Protein AF-A0A9E6UJG4-F1 (afdb_monomer)

InterPro domains:
  IPR028082 Periplasmic binding protein-like I [SSF53822] (18-108)

pLDDT: mean 83.71, std 16.68, range [40.78, 98.0]

Nearest PDB structures (foldseek):
  3td9-assembly1_A-2  TM=5.697E-01  e=4.064E-03  Thermotoga maritima
  4evr-assembly1_A  TM=5.837E-01  e=2.250E-02  Rhodopseudomonas palustris CGA009
  4gnr-assembly1_A  TM=6.527E-01  e=4.242E-02  Streptococcus pneumoniae str. Canada MDR_19A
  5ere-assembly1_A  TM=6.033E-01  e=1.711E-01  Desulfohalobium retbaense DSM 5692
  5cw4-assembly1_D  TM=3.386E-01  e=9.889E+00  Camponotus floridanus

Radius of gyration: 21.53 Å; Cα contacts (8 Å, |Δi|>4): 157; chains: 1; bounding box: 66×48×52 Å

Foldseek 3Di:
DDDPDDPDPPPQPKDKDWFQDCPLVVVVQVVCCVVPVDGDDPCVQVVVFVVVVQVVQCVPPNPVCPDPCNQQPQFADATSSAGKGAHPVRDMDGFIFMWTAHVPGTDTPGHTDRTNVPDPPPPDPPPDPDDDD

Sequence (133 aa):
MGRSGDRARREPFWRLDAAPDDRNYKNFAERYRAKYGSSPVRTASLAYDATALVAALVKTQGAGALTSDTFVNPSGFSGVDGAFRFKSDGGNERGLAVYKVQPGGAVMVSPAPTSFSGQTAQASPPVAPGQSE

Secondary structure (DSSP, 8-state):
--------------EEEEE--HHHHHHHHHHHHHHHSSPPPTTHHHHHHHHHHHHHHHHHH-GGG-SHHHHT-TT-E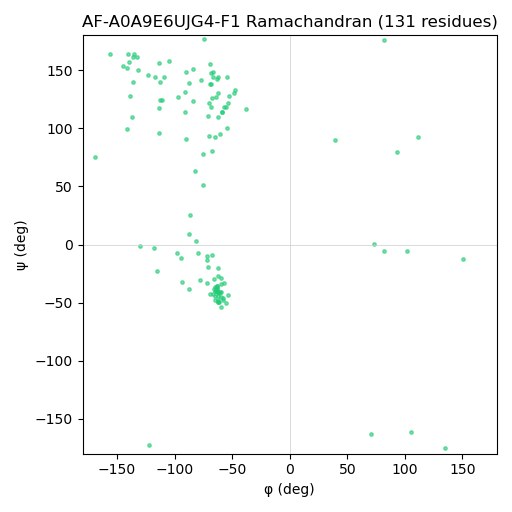EETTEEEEE-TTS-EEE--EEEEEETTEEEEEEPPPS-STT----PPPP--S----

Solvent-accessible surface area (backbone atoms only — not comparable to full-atom values): 8174 Å² total; per-residue (Å²): 138,89,79,91,76,76,84,72,81,76,68,81,83,62,42,80,46,78,44,62,41,60,75,47,39,52,62,48,37,52,54,42,24,74,75,70,77,44,77,67,59,82,68,51,47,57,57,48,33,56,52,51,50,52,53,49,39,36,73,74,63,35,78,84,44,82,41,72,71,62,54,41,33,80,63,45,47,82,45,38,55,35,17,34,32,40,42,93,87,75,48,72,51,70,26,46,13,36,25,42,37,46,97,95,48,73,42,81,75,39,78,39,48,79,60,47,87,80,63,75,78,79,67,73,73,78,80,75,85,82,91,76,136

Structure (mmCIF, N/CA/C/O backbone):
data_AF-A0A9E6UJG4-F1
#
_entry.id   AF-A0A9E6UJG4-F1
#
loop_
_atom_site.group_PDB
_atom_site.id
_atom_site.type_symbol
_atom_site.label_atom_id
_atom_site.label_alt_id
_atom_site.label_comp_id
_atom_site.label_asym_id
_atom_site.label_entity_id
_atom_site.label_seq_id
_atom_site.pdbx_PDB_ins_code
_atom_site.Cartn_x
_atom_site.Cartn_y
_atom_site.Cartn_z
_atom_site.occupancy
_atom_site.B_iso_or_equiv
_atom_site.auth_seq_id
_atom_site.auth_comp_id
_atom_site.auth_asym_id
_atom_site.auth_atom_id
_atom_site.pdbx_PDB_model_num
ATOM 1 N N . MET A 1 1 ? -48.257 -28.439 35.766 1.00 40.78 1 MET A N 1
ATOM 2 C CA . MET A 1 1 ? -48.044 -28.301 34.305 1.00 40.78 1 MET A CA 1
ATOM 3 C C . MET A 1 1 ? -47.879 -26.813 34.004 1.00 40.78 1 MET A C 1
ATOM 5 O O . MET A 1 1 ? -48.797 -26.076 34.300 1.00 40.78 1 MET A O 1
ATOM 9 N N . GLY A 1 2 ? -46.761 -26.242 33.562 1.00 59.78 2 GLY A N 1
ATOM 10 C CA . GLY A 1 2 ? -45.696 -26.750 32.704 1.00 59.78 2 GLY A CA 1
ATOM 11 C C . GLY A 1 2 ? -45.757 -25.989 31.376 1.00 59.78 2 GLY A C 1
ATOM 12 O O . GLY A 1 2 ? -46.530 -26.387 30.515 1.00 59.78 2 GLY A O 1
ATOM 13 N N . ARG A 1 3 ? -44.998 -24.890 31.241 1.00 48.00 3 ARG A N 1
ATOM 14 C CA . ARG A 1 3 ? -44.473 -24.359 29.965 1.00 48.00 3 ARG A CA 1
ATOM 15 C C . ARG A 1 3 ? -43.435 -23.262 30.242 1.00 48.00 3 ARG A C 1
ATOM 17 O O . ARG A 1 3 ? -43.688 -22.070 30.138 1.00 48.00 3 ARG A O 1
ATOM 24 N N . SER A 1 4 ? -42.254 -23.725 30.649 1.00 57.34 4 SER A N 1
ATOM 25 C CA . SER A 1 4 ? -40.991 -23.036 30.384 1.00 57.34 4 SER A CA 1
ATOM 26 C C . SER A 1 4 ? -40.761 -23.126 28.872 1.00 57.34 4 SER A C 1
ATOM 28 O O . SER A 1 4 ? -40.743 -24.236 28.344 1.00 57.34 4 SER A O 1
ATOM 30 N N . GLY A 1 5 ? -40.692 -21.996 28.170 1.00 54.56 5 GLY A N 1
ATOM 31 C CA . GLY A 1 5 ? -40.563 -21.952 26.713 1.00 54.56 5 GLY A CA 1
ATOM 32 C C . GLY A 1 5 ? -39.634 -20.824 26.289 1.00 54.56 5 GLY A C 1
ATOM 33 O O . GLY A 1 5 ? -40.030 -19.666 26.284 1.00 54.56 5 GLY A O 1
ATOM 34 N N . ASP A 1 6 ? -38.390 -21.205 26.013 1.00 54.72 6 ASP A N 1
ATOM 35 C CA . ASP A 1 6 ? -37.364 -20.507 25.238 1.00 54.72 6 ASP A CA 1
ATOM 36 C C . ASP A 1 6 ? -37.230 -18.985 25.391 1.00 54.72 6 ASP A C 1
ATOM 38 O O . ASP A 1 6 ? -37.676 -18.181 24.571 1.00 54.72 6 ASP A O 1
ATOM 42 N N . ARG A 1 7 ? -36.381 -18.592 26.350 1.00 56.31 7 ARG A N 1
ATOM 43 C CA . ARG A 1 7 ? -35.476 -17.463 26.106 1.00 56.31 7 ARG A CA 1
ATOM 44 C C . ARG A 1 7 ? -34.524 -17.886 24.992 1.00 56.31 7 ARG A C 1
ATOM 46 O O . ARG A 1 7 ? -33.505 -18.518 25.259 1.00 56.31 7 ARG A O 1
ATOM 53 N N . ALA A 1 8 ? -34.912 -17.562 23.761 1.00 53.25 8 ALA A N 1
ATOM 54 C CA . ALA A 1 8 ? -34.110 -17.705 22.560 1.00 53.25 8 ALA A CA 1
ATOM 55 C C . ALA A 1 8 ? -32.647 -17.358 22.862 1.00 53.25 8 ALA A C 1
ATOM 57 O O . ALA A 1 8 ? -32.326 -16.225 23.239 1.00 53.25 8 ALA A O 1
ATOM 58 N N . ARG A 1 9 ? -31.771 -18.356 22.719 1.00 56.62 9 ARG A N 1
ATOM 59 C CA . ARG A 1 9 ? -30.325 -18.164 22.714 1.00 56.62 9 ARG A CA 1
ATOM 60 C C . ARG A 1 9 ? -30.014 -17.250 21.535 1.00 56.62 9 ARG A C 1
ATOM 62 O O . ARG A 1 9 ? -29.950 -17.693 20.394 1.00 56.62 9 ARG A O 1
ATOM 69 N N . ARG A 1 10 ? -29.906 -15.946 21.789 1.00 63.00 10 ARG A N 1
ATOM 70 C CA . ARG A 1 10 ? -29.311 -15.027 20.824 1.00 63.00 10 ARG A CA 1
ATOM 71 C C . ARG A 1 10 ? -27.831 -15.370 20.803 1.00 63.00 10 ARG A C 1
ATOM 73 O O . ARG A 1 10 ? -27.089 -14.916 21.670 1.00 63.00 10 ARG A O 1
ATOM 80 N N . GLU A 1 11 ? -27.445 -16.239 19.874 1.00 61.78 11 GLU A N 1
ATOM 81 C CA . GLU A 1 11 ? -26.040 -16.502 19.583 1.00 61.78 11 GLU A CA 1
ATOM 82 C C . GLU A 1 11 ? -25.324 -15.151 19.436 1.00 61.78 11 GLU A C 1
ATOM 84 O O . GLU A 1 11 ? -25.866 -14.238 18.794 1.00 61.78 11 GLU A O 1
ATOM 89 N N . PRO A 1 12 ? -24.155 -14.959 20.067 1.00 61.97 12 PRO A N 1
ATOM 90 C CA . PRO A 1 12 ? -23.428 -13.711 19.930 1.00 61.97 12 PRO A CA 1
ATOM 91 C C . PRO A 1 12 ? -23.119 -13.505 18.443 1.00 61.97 12 PRO A C 1
ATOM 93 O O . PRO A 1 12 ? -22.373 -14.283 17.854 1.00 61.97 12 PRO A O 1
ATOM 96 N N . PHE A 1 13 ? -23.705 -12.469 17.831 1.00 71.31 13 PHE A N 1
ATOM 97 C CA . PHE A 1 13 ? -23.577 -12.179 16.397 1.00 71.31 13 PHE A CA 1
ATOM 98 C C . PHE A 1 13 ? -22.203 -11.566 16.070 1.00 71.31 13 PHE A C 1
ATOM 100 O O . PHE A 1 13 ? -22.081 -10.515 15.457 1.00 71.31 13 PHE A O 1
ATOM 107 N N . TRP A 1 14 ? -21.111 -12.180 16.507 1.00 74.06 14 TRP A N 1
ATOM 108 C CA . TRP A 1 14 ? -19.818 -11.759 15.990 1.00 74.06 14 TRP A CA 1
ATOM 109 C C . TRP A 1 14 ? -19.727 -12.155 14.513 1.00 74.06 14 TRP A C 1
ATOM 111 O O . TRP A 1 14 ? -20.155 -13.237 14.114 1.00 74.06 14 TRP A O 1
ATOM 121 N N . ARG A 1 15 ? -19.190 -11.258 13.687 1.00 86.06 15 ARG A N 1
ATOM 122 C CA . ARG A 1 15 ? -18.871 -11.536 12.282 1.00 86.06 15 ARG A CA 1
ATOM 123 C C . ARG A 1 15 ? -17.372 -11.412 12.092 1.00 86.06 15 ARG A C 1
ATOM 125 O O . ARG A 1 15 ? -16.741 -10.581 12.742 1.00 86.06 15 ARG A O 1
ATOM 132 N N . LEU A 1 16 ? -16.815 -12.257 11.236 1.00 90.81 16 LEU A N 1
ATOM 133 C CA . LEU A 1 16 ? -15.448 -12.078 10.770 1.00 90.81 16 LEU A CA 1
ATOM 134 C C . LEU A 1 16 ? -15.462 -11.159 9.553 1.00 90.81 16 LEU A C 1
ATOM 136 O O . LEU A 1 16 ? -16.340 -11.284 8.701 1.00 90.81 16 LEU A O 1
ATOM 140 N N . ASP A 1 17 ? -14.497 -10.256 9.500 1.00 89.81 17 ASP A N 1
ATOM 141 C CA . ASP A 1 17 ? -14.284 -9.320 8.404 1.00 89.81 17 ASP A CA 1
ATOM 142 C C . ASP A 1 17 ? -12.804 -9.337 8.003 1.00 89.81 17 ASP A C 1
ATOM 144 O O . ASP A 1 17 ? -11.939 -9.630 8.835 1.00 89.81 17 ASP A O 1
ATOM 148 N N . ALA A 1 18 ? -12.511 -9.066 6.734 1.00 90.75 18 ALA A N 1
ATOM 149 C CA . ALA A 1 18 ? -11.154 -9.030 6.207 1.00 90.75 18 ALA A CA 1
ATOM 150 C C . ALA A 1 18 ? -10.814 -7.597 5.800 1.00 90.75 18 ALA A C 1
ATOM 152 O O . ALA A 1 18 ? -11.425 -7.042 4.888 1.00 90.75 18 ALA A O 1
ATOM 153 N N . ALA A 1 19 ? -9.808 -7.013 6.446 1.00 88.00 19 ALA A N 1
ATOM 154 C CA . ALA A 1 19 ? -9.412 -5.628 6.215 1.00 88.00 19 ALA A CA 1
ATOM 155 C C . ALA A 1 19 ? -7.882 -5.483 6.216 1.00 88.00 19 ALA A C 1
ATOM 157 O O . ALA A 1 19 ? -7.185 -6.335 6.779 1.00 88.00 19 ALA A O 1
ATOM 158 N N . PRO A 1 20 ? -7.323 -4.434 5.582 1.00 84.75 20 PRO A N 1
ATOM 159 C CA . PRO A 1 20 ? -5.883 -4.231 5.613 1.00 84.75 20 PRO A CA 1
ATOM 160 C C . PRO A 1 20 ? -5.422 -3.906 7.035 1.00 84.75 20 PRO A C 1
ATOM 162 O O . PRO A 1 20 ? -6.115 -3.218 7.786 1.00 84.75 20 PRO A O 1
ATOM 165 N N . ASP A 1 21 ? -4.240 -4.395 7.398 1.00 83.50 21 ASP A N 1
ATOM 166 C CA . ASP A 1 21 ? -3.695 -4.214 8.740 1.00 83.50 21 ASP A CA 1
ATOM 167 C C . ASP A 1 21 ? -3.282 -2.754 8.986 1.00 83.50 21 ASP A C 1
ATOM 169 O O . ASP A 1 21 ? -2.431 -2.190 8.295 1.00 83.50 21 ASP A O 1
ATOM 173 N N . ASP A 1 22 ? -3.862 -2.136 10.012 1.00 80.25 22 ASP A N 1
ATOM 174 C CA . ASP A 1 22 ? -3.654 -0.717 10.309 1.00 80.25 22 ASP A CA 1
ATOM 175 C C . ASP A 1 22 ? -2.259 -0.378 10.870 1.00 80.25 22 ASP A C 1
ATOM 177 O O . ASP A 1 22 ? -1.930 0.806 11.002 1.00 80.25 22 ASP A O 1
ATOM 181 N N . ARG A 1 23 ? -1.423 -1.366 11.227 1.00 80.31 23 ARG A N 1
ATOM 182 C CA . ARG A 1 23 ? -0.112 -1.121 11.863 1.00 80.31 23 ARG A CA 1
ATOM 183 C C . ARG A 1 23 ? 0.778 -0.196 11.033 1.00 80.31 23 ARG A C 1
ATOM 185 O O . ARG A 1 23 ? 1.280 0.804 11.544 1.00 80.31 23 ARG A O 1
ATOM 192 N N . ASN A 1 24 ? 0.934 -0.498 9.750 1.00 85.06 24 ASN A N 1
ATOM 193 C CA . ASN A 1 24 ? 1.770 0.288 8.844 1.00 85.06 24 ASN A CA 1
ATOM 194 C C . ASN A 1 24 ? 1.070 1.581 8.392 1.00 85.06 24 ASN A C 1
ATOM 196 O O . ASN A 1 24 ? 1.730 2.609 8.198 1.00 85.06 24 ASN A O 1
ATOM 200 N N . TYR A 1 25 ? -0.264 1.562 8.304 1.00 90.44 25 TYR A N 1
ATOM 201 C CA . TYR A 1 25 ? -1.063 2.739 7.967 1.00 90.44 25 TYR A CA 1
ATOM 202 C C . TYR A 1 25 ? -0.914 3.862 8.999 1.00 90.44 25 TYR A C 1
ATOM 204 O O . TYR A 1 25 ? -0.771 5.020 8.613 1.00 90.44 25 TYR A O 1
ATOM 212 N N . LYS A 1 26 ? -0.875 3.552 10.302 1.00 91.31 26 LYS A N 1
ATOM 213 C CA . LYS A 1 26 ? -0.687 4.566 11.361 1.00 91.31 26 LYS A CA 1
ATOM 214 C C . LYS A 1 26 ? 0.611 5.354 11.176 1.00 91.31 26 LYS A C 1
ATOM 216 O O . LYS A 1 26 ? 0.580 6.583 11.129 1.00 91.31 26 LYS A O 1
ATOM 221 N N . ASN A 1 27 ? 1.721 4.655 10.941 1.00 92.00 27 ASN A N 1
ATOM 222 C CA . ASN A 1 27 ? 3.024 5.277 10.684 1.00 92.00 27 ASN A CA 1
ATOM 223 C C . ASN A 1 27 ? 3.026 6.117 9.393 1.00 92.00 27 ASN A C 1
ATOM 225 O O . ASN A 1 27 ? 3.693 7.149 9.294 1.00 92.00 27 ASN A O 1
ATOM 229 N N . PHE A 1 28 ? 2.304 5.681 8.358 1.00 94.88 28 PHE A N 1
ATOM 230 C CA . PHE A 1 28 ? 2.089 6.486 7.155 1.00 94.88 28 PHE A CA 1
ATOM 231 C C . PHE A 1 28 ? 1.271 7.749 7.455 1.00 94.88 28 PHE A C 1
ATOM 233 O O . PHE A 1 28 ? 1.691 8.839 7.073 1.00 94.88 28 PHE A O 1
ATOM 240 N N . ALA A 1 29 ? 0.158 7.624 8.178 1.00 95.31 29 ALA A N 1
ATOM 241 C CA . ALA A 1 29 ? -0.736 8.729 8.500 1.00 95.31 29 ALA A CA 1
ATOM 242 C C . ALA A 1 29 ? -0.064 9.803 9.364 1.00 95.31 29 ALA A C 1
ATOM 244 O O . ALA A 1 29 ? -0.274 10.993 9.135 1.00 95.31 29 ALA A O 1
ATOM 245 N N . GLU A 1 30 ? 0.791 9.407 10.307 1.00 95.88 30 GLU A N 1
ATOM 246 C CA . GLU A 1 30 ? 1.594 10.338 11.104 1.00 95.88 30 GLU A CA 1
ATOM 247 C C . GLU A 1 30 ? 2.555 11.153 10.236 1.00 95.88 30 GLU A C 1
ATOM 249 O O . GLU A 1 30 ? 2.558 12.384 10.308 1.00 95.88 30 GLU A O 1
ATOM 254 N N . ARG A 1 31 ? 3.316 10.488 9.357 1.00 95.81 31 ARG A N 1
ATOM 255 C CA . ARG A 1 31 ? 4.228 11.158 8.414 1.00 95.81 31 ARG A CA 1
ATOM 256 C C . ARG A 1 31 ? 3.475 12.054 7.433 1.00 95.81 31 ARG A C 1
ATOM 258 O O . ARG A 1 31 ? 3.931 13.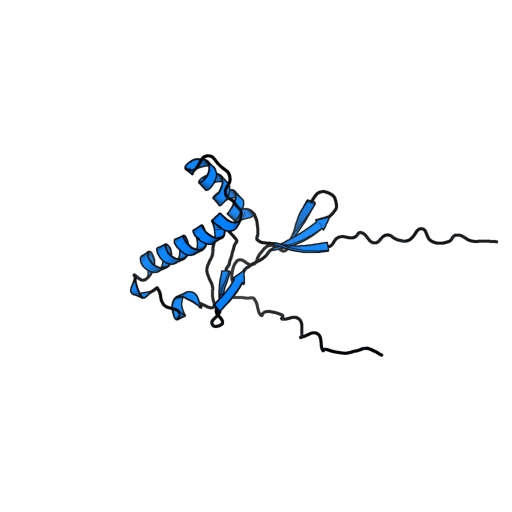155 7.134 1.00 95.81 31 ARG A O 1
ATOM 265 N N . TYR A 1 32 ? 2.319 11.602 6.953 1.00 97.06 32 TYR A N 1
ATOM 266 C CA . TYR A 1 32 ? 1.462 12.381 6.069 1.00 97.06 32 TYR A CA 1
ATOM 267 C C . TYR A 1 32 ? 0.978 13.655 6.769 1.00 97.06 32 TYR A C 1
ATOM 269 O O . TYR A 1 32 ? 1.149 14.745 6.232 1.00 97.06 32 TYR A O 1
ATOM 277 N N . ARG A 1 33 ? 0.458 13.550 7.997 1.00 97.62 33 ARG A N 1
ATOM 278 C CA . ARG A 1 33 ? -0.004 14.708 8.774 1.00 97.62 33 ARG A CA 1
ATOM 279 C C . ARG A 1 33 ? 1.126 15.676 9.098 1.00 97.62 33 ARG A C 1
ATOM 281 O O . ARG A 1 33 ? 0.928 16.879 8.984 1.00 97.62 33 ARG A O 1
ATOM 288 N N . ALA A 1 34 ? 2.307 15.170 9.447 1.00 98.00 34 ALA A N 1
ATOM 289 C CA . ALA A 1 34 ? 3.479 16.010 9.679 1.00 98.00 34 ALA A CA 1
ATOM 290 C C . ALA A 1 34 ? 3.873 16.822 8.432 1.00 98.00 34 ALA A C 1
ATOM 292 O O . ALA A 1 34 ? 4.331 17.953 8.557 1.00 98.00 34 ALA A O 1
ATOM 293 N N . LYS A 1 35 ? 3.673 16.263 7.231 1.00 97.50 35 LYS A N 1
ATOM 294 C CA . LYS A 1 35 ? 4.025 16.911 5.962 1.00 97.50 35 LYS A CA 1
ATOM 295 C C . LYS A 1 35 ? 2.928 17.819 5.397 1.00 97.50 35 LYS A C 1
ATOM 297 O O . LYS A 1 35 ? 3.244 18.848 4.811 1.00 97.50 35 LYS A O 1
ATOM 302 N N . TYR A 1 36 ? 1.664 17.426 5.528 1.00 96.88 36 TYR A N 1
ATOM 303 C CA . TYR A 1 36 ? 0.534 18.052 4.829 1.00 96.88 36 TYR A CA 1
ATOM 304 C C . TYR A 1 36 ? -0.500 18.693 5.767 1.00 96.88 36 TYR A C 1
ATOM 306 O O . TYR A 1 36 ? -1.468 19.280 5.295 1.00 96.88 36 TYR A O 1
ATOM 314 N N . GLY A 1 37 ? -0.332 18.577 7.087 1.00 97.25 37 GLY A N 1
ATOM 315 C CA . GLY A 1 37 ? -1.206 19.203 8.086 1.00 97.25 37 GLY A CA 1
ATOM 316 C C . GLY A 1 37 ? -2.591 18.563 8.248 1.00 97.25 37 GLY A C 1
ATOM 317 O O . GLY A 1 37 ? -3.378 19.022 9.069 1.00 97.25 37 GLY A O 1
ATOM 318 N N . SER A 1 38 ? -2.905 17.498 7.509 1.00 96.62 38 SER A N 1
ATOM 319 C CA . SER A 1 38 ? -4.196 16.802 7.554 1.00 96.62 38 SER A CA 1
ATOM 320 C C . SER A 1 38 ? -4.016 15.285 7.591 1.00 96.62 38 SER A C 1
ATOM 322 O O . SER A 1 38 ? -2.930 14.771 7.330 1.00 96.62 38 SER A O 1
ATOM 324 N N . SER A 1 39 ? -5.067 14.548 7.955 1.00 96.00 39 SER A N 1
ATOM 325 C CA . SER A 1 39 ? -5.035 13.081 7.876 1.00 96.00 39 SER A CA 1
ATOM 326 C C . SER A 1 39 ? -5.212 12.629 6.423 1.00 96.00 39 SER A C 1
ATOM 328 O O . SER A 1 39 ? -6.028 13.220 5.711 1.00 96.00 39 SER A O 1
ATOM 330 N N . PRO A 1 40 ? -4.499 11.583 5.967 1.00 95.75 40 PRO A N 1
ATOM 331 C CA . PRO A 1 40 ? -4.709 11.058 4.627 1.00 95.75 40 PRO A CA 1
ATOM 332 C C . PRO A 1 40 ? -6.084 10.394 4.506 1.00 95.75 40 PRO A C 1
ATOM 334 O O . PRO A 1 40 ? -6.575 9.765 5.446 1.00 95.75 40 PRO A O 1
ATOM 337 N N . VAL A 1 41 ? -6.673 10.477 3.313 1.00 94.69 41 VAL A N 1
ATOM 338 C CA . VAL A 1 41 ? -7.760 9.571 2.918 1.00 94.69 41 VAL A CA 1
ATOM 339 C C . VAL A 1 41 ? -7.208 8.149 2.795 1.00 94.69 41 VAL A C 1
ATOM 341 O O . VAL A 1 41 ? -6.051 7.975 2.411 1.00 94.69 41 VAL A O 1
ATOM 344 N N . ARG A 1 42 ? -8.018 7.117 3.076 1.00 88.12 42 ARG A N 1
ATOM 345 C CA . ARG A 1 42 ? -7.528 5.724 3.094 1.00 88.12 42 ARG A CA 1
ATOM 346 C C . ARG A 1 42 ? -6.898 5.299 1.765 1.00 88.12 42 ARG A C 1
ATOM 348 O O . ARG A 1 42 ? -5.929 4.566 1.774 1.00 88.12 42 ARG A O 1
ATOM 355 N N . THR A 1 43 ? -7.382 5.800 0.630 1.00 91.50 43 THR A N 1
ATOM 356 C CA . THR A 1 43 ? -6.824 5.487 -0.699 1.00 91.50 43 THR A CA 1
ATOM 357 C C . THR A 1 43 ? -5.460 6.128 -0.975 1.00 91.50 43 THR A C 1
ATOM 359 O O . THR A 1 43 ? -4.784 5.724 -1.920 1.00 91.50 43 THR A O 1
ATOM 362 N N . ALA A 1 44 ?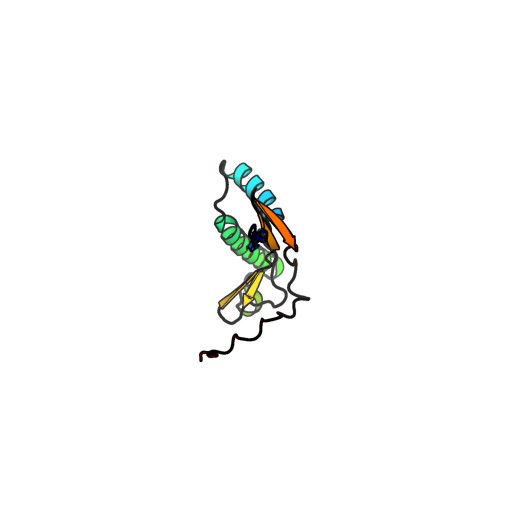 -5.010 7.091 -0.162 1.00 94.38 44 ALA A N 1
ATOM 363 C CA . ALA A 1 44 ? -3.709 7.733 -0.344 1.00 94.38 44 ALA A CA 1
ATOM 364 C C . ALA A 1 44 ? -2.539 6.760 -0.126 1.00 94.38 44 ALA A C 1
ATOM 366 O O . ALA A 1 44 ? -1.501 6.911 -0.771 1.00 94.38 44 ALA A O 1
ATOM 367 N N . SER A 1 45 ? -2.704 5.747 0.734 1.00 92.81 45 SER A N 1
ATOM 368 C CA . SER A 1 45 ? -1.701 4.689 0.913 1.00 92.81 45 SER A CA 1
ATOM 369 C C . SER A 1 45 ? -1.491 3.885 -0.370 1.00 92.81 45 SER A C 1
ATOM 371 O O . SER A 1 45 ? -0.355 3.568 -0.700 1.00 92.81 45 SER A O 1
ATOM 373 N N . LEU A 1 46 ? -2.544 3.646 -1.159 1.00 91.81 46 LEU A N 1
ATOM 374 C CA . LEU A 1 46 ? -2.443 2.912 -2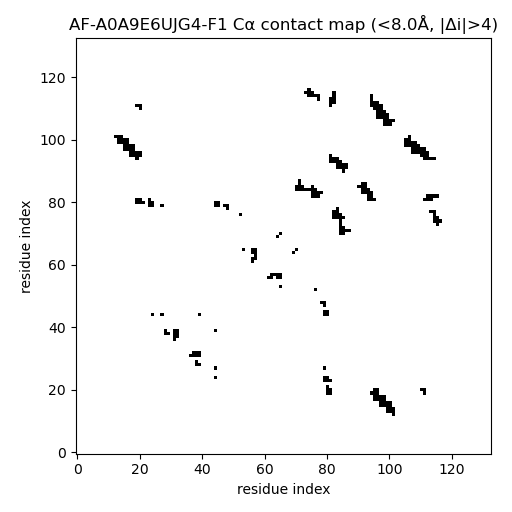.426 1.00 91.81 46 LEU A CA 1
ATOM 375 C C . LEU A 1 46 ? -1.601 3.667 -3.461 1.0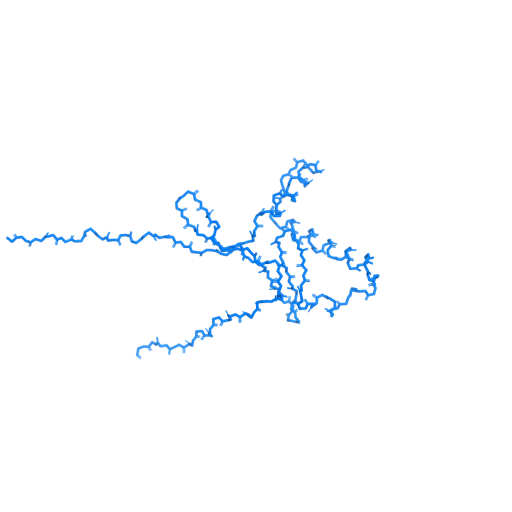0 91.81 46 LEU A C 1
ATOM 377 O O . LEU A 1 46 ? -0.740 3.077 -4.114 1.00 91.81 46 LEU A O 1
ATOM 381 N N . ALA A 1 47 ? -1.826 4.976 -3.597 1.00 94.25 47 ALA A N 1
ATOM 382 C CA . ALA A 1 47 ? -1.036 5.822 -4.492 1.00 94.25 47 ALA A CA 1
ATOM 383 C C . ALA A 1 47 ? 0.427 5.922 -4.029 1.00 94.25 47 ALA A C 1
ATOM 385 O O . ALA A 1 47 ? 1.352 5.901 -4.848 1.00 94.25 47 ALA A O 1
ATOM 386 N N . TYR A 1 48 ? 0.635 5.993 -2.711 1.00 95.12 48 TYR A N 1
ATOM 387 C CA . TYR A 1 48 ? 1.964 5.984 -2.115 1.00 95.12 48 TYR A CA 1
ATOM 388 C C . TYR A 1 48 ? 2.702 4.675 -2.416 1.00 95.12 48 TYR A C 1
ATOM 390 O O . TYR A 1 48 ? 3.833 4.724 -2.890 1.00 95.12 48 TYR A O 1
ATOM 398 N N . ASP A 1 49 ? 2.054 3.526 -2.224 1.00 93.94 49 ASP A N 1
ATOM 399 C CA . ASP A 1 49 ? 2.632 2.204 -2.476 1.00 93.94 49 ASP A CA 1
ATOM 400 C C . ASP A 1 49 ? 3.009 2.008 -3.945 1.00 93.94 49 ASP A C 1
ATOM 402 O O . ASP A 1 49 ? 4.116 1.559 -4.238 1.00 93.94 49 ASP A O 1
ATOM 406 N N . ALA A 1 50 ? 2.133 2.401 -4.875 1.00 93.50 50 ALA A N 1
ATOM 407 C CA . ALA A 1 50 ? 2.421 2.329 -6.307 1.00 93.50 50 ALA A CA 1
ATOM 408 C C . ALA A 1 50 ? 3.649 3.175 -6.683 1.00 93.50 50 ALA A C 1
ATOM 410 O O . ALA A 1 50 ? 4.551 2.711 -7.382 1.00 93.50 50 ALA A O 1
ATOM 411 N N . THR A 1 51 ? 3.720 4.405 -6.168 1.00 95.56 51 THR A N 1
ATOM 412 C CA . THR A 1 51 ? 4.831 5.323 -6.454 1.00 95.56 51 THR A CA 1
ATOM 413 C C . THR A 1 51 ? 6.134 4.845 -5.810 1.00 95.56 51 THR A C 1
ATOM 415 O O . THR A 1 51 ? 7.187 4.864 -6.447 1.00 95.56 51 THR A O 1
ATOM 418 N N . ALA A 1 52 ? 6.071 4.383 -4.558 1.00 95.12 52 ALA A N 1
ATOM 419 C CA . ALA A 1 52 ? 7.218 3.852 -3.830 1.00 95.12 52 ALA A CA 1
ATOM 420 C C . ALA A 1 52 ? 7.768 2.585 -4.494 1.00 95.12 52 ALA A C 1
ATOM 422 O O . ALA A 1 52 ? 8.985 2.446 -4.606 1.00 95.12 52 ALA A O 1
ATOM 423 N N . LEU A 1 53 ? 6.892 1.702 -4.986 1.00 95.62 53 LEU A N 1
ATOM 424 C CA . LEU A 1 53 ? 7.278 0.519 -5.749 1.00 95.62 53 LEU A CA 1
ATOM 425 C C . LEU A 1 53 ? 8.055 0.902 -7.011 1.00 95.62 53 LEU A C 1
ATOM 427 O O . LEU A 1 53 ? 9.171 0.428 -7.205 1.00 95.62 53 LEU A O 1
ATOM 431 N N . VAL A 1 54 ? 7.497 1.783 -7.846 1.00 96.56 54 VAL A N 1
ATOM 432 C CA . VAL A 1 54 ? 8.161 2.227 -9.083 1.00 96.56 54 VAL A CA 1
ATOM 433 C C . VAL A 1 54 ? 9.517 2.856 -8.769 1.00 96.56 54 VAL A C 1
ATOM 435 O O . VAL A 1 54 ? 10.521 2.491 -9.378 1.00 96.56 54 VAL A O 1
ATOM 438 N N . ALA A 1 55 ? 9.579 3.742 -7.771 1.00 96.50 55 ALA A N 1
ATOM 439 C CA . ALA A 1 55 ? 10.832 4.356 -7.343 1.00 96.50 55 ALA A CA 1
ATOM 440 C C . ALA A 1 55 ? 11.859 3.312 -6.866 1.00 96.50 55 ALA A C 1
ATOM 442 O O . ALA A 1 55 ? 13.040 3.417 -7.196 1.00 96.50 55 ALA A O 1
ATOM 443 N N . ALA A 1 56 ? 11.425 2.293 -6.120 1.00 95.31 56 ALA A N 1
ATOM 444 C CA . ALA A 1 56 ? 12.291 1.218 -5.649 1.00 95.31 56 ALA A CA 1
ATOM 445 C C . ALA A 1 56 ? 12.810 0.342 -6.799 1.00 95.31 56 ALA A C 1
ATOM 447 O O . ALA A 1 56 ? 14.002 0.030 -6.827 1.00 95.31 56 ALA A O 1
ATOM 448 N N . LEU A 1 57 ? 11.960 -0.013 -7.768 1.00 95.94 57 LEU A N 1
ATOM 449 C CA . LEU A 1 57 ? 12.363 -0.777 -8.953 1.00 95.94 57 LEU A CA 1
ATOM 450 C C . LEU A 1 57 ? 13.394 -0.006 -9.777 1.00 95.94 57 LEU A C 1
ATOM 452 O O . LEU A 1 57 ? 14.473 -0.527 -10.048 1.00 95.94 57 LEU A O 1
ATOM 456 N N . VAL A 1 58 ? 13.125 1.268 -10.077 1.00 97.31 58 VAL A N 1
ATOM 457 C CA . VAL A 1 58 ? 14.068 2.117 -10.820 1.00 97.31 58 VAL A CA 1
ATOM 458 C C . VAL A 1 58 ? 15.386 2.274 -10.063 1.00 97.31 58 VAL A C 1
ATOM 460 O O . VAL A 1 58 ? 16.453 2.176 -10.663 1.00 97.31 58 VAL A O 1
ATOM 463 N N . LYS A 1 59 ? 15.339 2.467 -8.740 1.00 97.00 59 LYS A N 1
ATOM 464 C CA . LYS A 1 59 ? 16.545 2.602 -7.912 1.00 97.00 59 LYS A CA 1
ATOM 465 C C . LYS A 1 59 ? 17.393 1.328 -7.880 1.00 97.00 59 LYS A C 1
ATOM 467 O O . LYS A 1 59 ? 18.612 1.425 -7.789 1.00 97.00 59 LYS A O 1
ATOM 472 N N . THR A 1 60 ? 16.768 0.152 -7.886 1.00 95.19 60 THR A N 1
ATOM 473 C CA . THR A 1 60 ? 17.468 -1.131 -7.684 1.00 95.19 60 THR A CA 1
ATOM 474 C C . THR A 1 60 ? 17.890 -1.807 -8.981 1.00 95.19 60 THR A C 1
ATOM 476 O O . THR A 1 60 ? 18.916 -2.476 -9.002 1.00 95.19 60 THR A O 1
ATOM 479 N N . GLN A 1 61 ? 17.113 -1.641 -10.049 1.00 94.75 61 GLN A N 1
ATOM 480 C CA . GLN A 1 61 ? 17.267 -2.382 -11.303 1.00 94.75 61 GLN A CA 1
ATOM 481 C C . GLN A 1 61 ? 17.302 -1.461 -12.539 1.00 94.75 61 GLN A C 1
ATOM 483 O O . GLN A 1 61 ? 17.483 -1.931 -13.659 1.00 94.75 61 GLN A O 1
ATOM 488 N N . GLY A 1 62 ? 17.160 -0.143 -12.355 1.00 95.44 62 GLY A N 1
ATOM 489 C CA . GLY A 1 62 ? 17.131 0.839 -13.437 1.00 95.44 62 GLY A CA 1
ATOM 490 C C . GLY A 1 62 ? 15.764 0.966 -14.115 1.00 95.44 62 GLY A C 1
ATOM 491 O O . GLY A 1 62 ? 14.815 0.243 -13.818 1.00 95.44 62 GLY A O 1
ATOM 492 N N . ALA A 1 63 ? 15.649 1.908 -15.056 1.00 93.19 63 ALA A N 1
ATOM 493 C CA . ALA A 1 63 ? 14.388 2.181 -15.757 1.00 93.19 63 ALA A CA 1
ATOM 494 C C . ALA A 1 63 ? 13.873 0.983 -16.580 1.00 93.19 63 ALA A C 1
ATOM 496 O O . ALA A 1 63 ? 12.666 0.831 -16.750 1.00 93.19 63 ALA A O 1
ATOM 497 N N . GLY A 1 64 ? 14.775 0.105 -17.037 1.00 94.81 64 GLY A N 1
ATOM 498 C CA . GLY A 1 64 ? 14.428 -1.122 -17.760 1.00 94.81 64 GLY A CA 1
ATOM 499 C C . GLY A 1 64 ? 13.693 -2.169 -16.917 1.00 94.81 64 GLY A C 1
ATOM 500 O O . GLY A 1 64 ? 13.192 -3.134 -17.476 1.00 94.81 64 GLY A O 1
ATOM 501 N N . ALA A 1 65 ? 13.594 -1.982 -15.598 1.00 93.75 65 ALA A N 1
ATOM 502 C CA . ALA A 1 65 ? 12.867 -2.875 -14.698 1.00 93.75 65 ALA A CA 1
ATOM 503 C C . ALA A 1 65 ? 11.348 -2.655 -14.700 1.00 93.75 65 ALA A C 1
ATOM 505 O O . ALA A 1 65 ? 10.612 -3.411 -14.075 1.00 93.75 65 ALA A O 1
ATOM 506 N N . LEU A 1 66 ? 10.849 -1.612 -15.367 1.00 95.56 66 LEU A N 1
ATOM 507 C CA . LEU A 1 66 ? 9.416 -1.324 -15.444 1.00 95.56 66 LEU A CA 1
ATOM 508 C C . LEU A 1 66 ? 8.756 -2.170 -16.539 1.00 95.56 66 LEU A C 1
ATOM 510 O O . LEU A 1 66 ? 8.245 -1.654 -17.529 1.00 95.56 66 LEU A O 1
ATOM 514 N N . THR A 1 67 ? 8.793 -3.487 -16.350 1.00 95.44 67 THR A N 1
ATOM 515 C CA . THR A 1 67 ? 8.214 -4.482 -17.259 1.00 95.44 67 THR A CA 1
ATOM 516 C C . THR A 1 67 ? 7.052 -5.209 -16.600 1.00 95.44 67 THR A C 1
ATOM 518 O O . THR A 1 67 ? 6.988 -5.311 -15.372 1.00 95.44 67 THR A O 1
ATOM 521 N N . SER A 1 68 ? 6.145 -5.757 -17.412 1.00 93.38 68 SER A N 1
ATOM 522 C CA . SER A 1 68 ? 5.040 -6.584 -16.920 1.00 93.38 68 SER A CA 1
ATOM 523 C C . SER A 1 68 ? 5.534 -7.738 -16.046 1.00 93.38 68 SER A C 1
ATOM 525 O O . SER A 1 68 ? 4.989 -7.927 -14.962 1.00 93.38 68 SER A O 1
ATOM 527 N N . ASP A 1 69 ? 6.603 -8.429 -16.457 1.00 93.69 69 ASP A N 1
ATOM 528 C CA . ASP A 1 69 ? 7.191 -9.561 -15.725 1.00 93.69 69 ASP A CA 1
ATOM 529 C C . ASP A 1 69 ? 7.678 -9.161 -14.330 1.00 93.69 69 ASP A C 1
ATOM 531 O O . ASP A 1 69 ? 7.450 -9.873 -13.351 1.00 93.69 69 ASP A O 1
ATOM 535 N N . THR A 1 70 ? 8.292 -7.981 -14.211 1.00 95.00 70 THR A N 1
ATOM 536 C CA . THR A 1 70 ? 8.714 -7.448 -12.914 1.00 95.00 70 THR A CA 1
ATOM 537 C C . THR A 1 70 ? 7.517 -7.164 -12.009 1.00 95.00 70 THR A C 1
ATOM 539 O O . THR A 1 70 ? 7.585 -7.448 -10.814 1.00 95.00 70 THR A O 1
ATOM 542 N N . PHE A 1 71 ? 6.416 -6.630 -12.548 1.00 94.06 71 PHE A N 1
ATOM 543 C CA . PHE A 1 71 ? 5.215 -6.330 -11.763 1.00 94.06 71 PHE A CA 1
ATOM 544 C C . PHE A 1 71 ? 4.448 -7.584 -11.327 1.00 94.06 71 PHE A C 1
ATOM 546 O O . PHE A 1 71 ? 3.901 -7.594 -10.225 1.00 94.06 71 PHE A O 1
ATOM 553 N N . VAL A 1 72 ? 4.437 -8.657 -12.122 1.00 94.94 72 VAL A N 1
ATOM 554 C CA . VAL A 1 72 ? 3.760 -9.924 -11.771 1.00 94.94 72 VAL A CA 1
ATOM 555 C C . VAL A 1 72 ? 4.634 -10.873 -10.939 1.00 94.94 72 VAL A C 1
ATOM 557 O O . VAL A 1 72 ? 4.418 -12.084 -10.935 1.00 94.94 72 VAL A O 1
ATOM 560 N N . ASN A 1 73 ? 5.615 -10.334 -10.204 1.00 93.12 73 ASN A N 1
ATOM 561 C CA . ASN A 1 73 ? 6.492 -11.111 -9.331 1.00 93.12 73 ASN A CA 1
ATOM 562 C C . ASN A 1 73 ? 5.671 -11.940 -8.313 1.00 93.12 73 ASN A C 1
ATOM 564 O O . ASN A 1 73 ? 5.000 -11.354 -7.455 1.00 93.12 73 ASN A O 1
ATOM 568 N N . PRO A 1 74 ? 5.759 -13.288 -8.332 1.00 91.75 74 PRO A N 1
ATOM 569 C CA . PRO A 1 74 ? 4.978 -14.156 -7.448 1.00 91.75 74 PRO A CA 1
ATOM 570 C C . PRO A 1 74 ? 5.218 -13.915 -5.956 1.00 91.75 74 PRO A C 1
ATOM 572 O O . PRO A 1 74 ? 4.308 -14.143 -5.153 1.00 91.75 74 PRO A O 1
ATOM 575 N N . SER A 1 75 ? 6.421 -13.451 -5.596 1.00 92.00 75 SER A N 1
ATOM 576 C CA . SER A 1 75 ? 6.809 -13.100 -4.224 1.00 92.00 75 SER A CA 1
ATOM 577 C C . SER A 1 75 ? 6.133 -11.821 -3.726 1.00 92.00 75 SER A C 1
ATOM 579 O O . SER A 1 75 ? 6.047 -11.607 -2.517 1.00 92.00 75 SER A O 1
ATOM 581 N N . GLY A 1 76 ? 5.629 -10.994 -4.645 1.00 94.00 76 GLY A N 1
ATOM 582 C CA . GLY A 1 76 ? 4.967 -9.731 -4.361 1.00 94.00 76 GLY A CA 1
ATOM 583 C C . GLY A 1 76 ? 5.896 -8.630 -3.857 1.00 94.00 76 GLY A C 1
ATOM 584 O O . GLY A 1 76 ? 7.118 -8.670 -4.004 1.00 94.00 76 GLY A O 1
ATOM 585 N N . PHE A 1 77 ? 5.270 -7.622 -3.263 1.00 93.88 77 PHE A N 1
ATOM 586 C CA . PHE A 1 77 ? 5.871 -6.400 -2.753 1.00 93.88 77 PHE A CA 1
ATOM 587 C C . PHE A 1 77 ? 5.291 -6.076 -1.377 1.00 93.88 77 PHE A C 1
ATOM 589 O O . PHE A 1 77 ? 4.211 -6.544 -1.017 1.00 93.88 77 PHE A O 1
ATOM 596 N N . SER A 1 78 ? 5.990 -5.239 -0.613 1.00 92.00 78 SER A N 1
ATOM 597 C CA . SER A 1 78 ? 5.525 -4.759 0.689 1.00 92.00 78 SER A CA 1
ATOM 598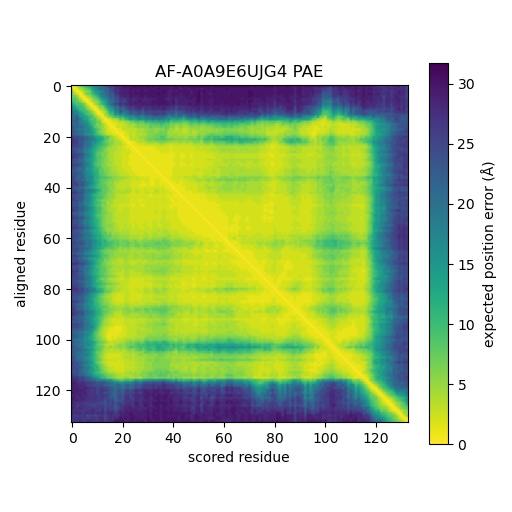 C C . SER A 1 78 ? 5.201 -3.272 0.613 1.00 92.00 78 SER A C 1
ATOM 600 O O . SER A 1 78 ? 6.065 -2.472 0.256 1.00 92.00 78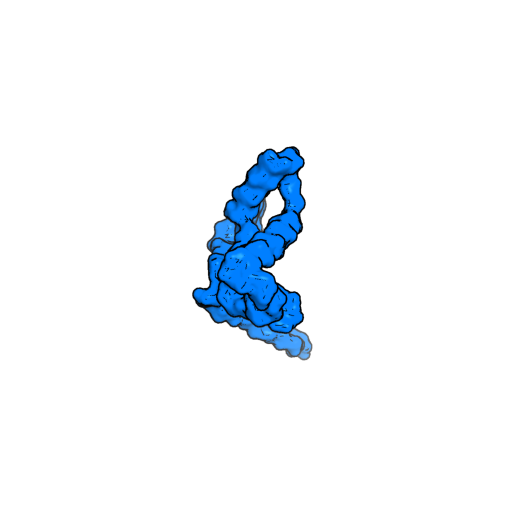 SER A O 1
ATOM 602 N N . GLY A 1 79 ? 3.974 -2.910 0.983 1.00 91.56 79 GLY A N 1
ATOM 603 C CA . GLY A 1 79 ? 3.487 -1.534 1.043 1.00 91.56 79 GLY A CA 1
ATOM 604 C C . GLY A 1 79 ? 2.984 -1.129 2.430 1.00 91.56 79 GLY A C 1
ATOM 605 O O . GLY A 1 79 ? 3.110 -1.863 3.415 1.00 91.56 79 GLY A O 1
ATOM 606 N N . VAL A 1 80 ? 2.388 0.058 2.499 1.00 91.88 80 VAL A N 1
ATOM 607 C CA . VAL A 1 80 ? 1.735 0.636 3.675 1.00 91.88 80 VAL A CA 1
ATOM 608 C C . VAL A 1 80 ? 0.535 -0.201 4.108 1.00 91.88 80 VAL A C 1
ATOM 610 O O . VAL A 1 80 ? 0.347 -0.379 5.304 1.00 91.88 80 VAL A O 1
ATOM 613 N N . ASP A 1 81 ? -0.250 -0.746 3.179 1.00 86.31 81 ASP A N 1
ATOM 614 C CA . ASP A 1 81 ? -1.391 -1.616 3.519 1.00 86.31 81 ASP A CA 1
ATOM 615 C C . ASP A 1 81 ? -0.999 -3.103 3.671 1.00 86.31 81 ASP A C 1
ATOM 617 O O . ASP A 1 81 ? -1.869 -3.962 3.802 1.00 86.31 81 ASP A O 1
ATOM 621 N N . GLY A 1 82 ? 0.302 -3.421 3.667 1.00 89.69 82 GLY A N 1
ATOM 622 C CA . GLY A 1 82 ? 0.822 -4.785 3.800 1.00 89.69 82 GLY A CA 1
ATOM 623 C C . GLY A 1 82 ? 1.348 -5.373 2.490 1.00 89.69 82 GLY A C 1
ATOM 624 O O . GLY A 1 82 ? 1.680 -4.647 1.549 1.00 89.69 82 GLY A O 1
ATOM 625 N N . ALA A 1 83 ? 1.477 -6.701 2.446 1.00 93.06 83 ALA A N 1
ATOM 626 C CA . ALA A 1 83 ? 1.961 -7.404 1.263 1.00 93.06 83 ALA A CA 1
ATOM 627 C C . ALA A 1 83 ? 0.937 -7.327 0.120 1.00 93.06 83 ALA A C 1
ATOM 629 O O . ALA A 1 83 ? -0.263 -7.494 0.341 1.00 93.06 83 ALA A O 1
ATOM 630 N N . PHE A 1 84 ? 1.393 -7.104 -1.109 1.00 94.31 84 PHE A N 1
ATOM 631 C CA . PHE A 1 84 ? 0.548 -7.145 -2.302 1.00 94.31 84 PHE A CA 1
ATOM 632 C C . PHE A 1 84 ? 1.298 -7.709 -3.509 1.00 94.31 84 PHE A C 1
ATOM 634 O O . PHE A 1 84 ? 2.51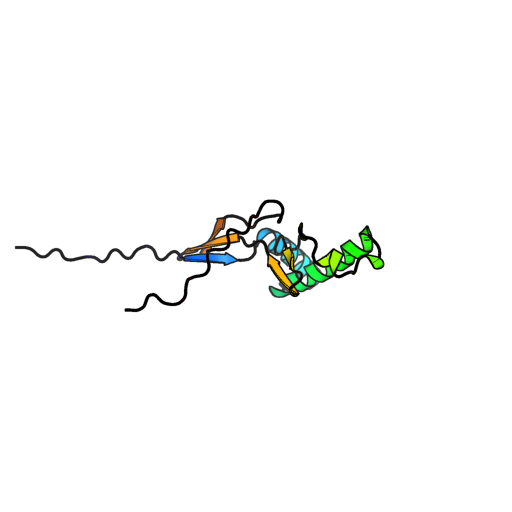7 -7.588 -3.596 1.00 94.31 84 PHE A O 1
ATOM 641 N N . ARG A 1 85 ? 0.582 -8.303 -4.462 1.00 95.31 85 ARG A N 1
ATOM 642 C CA . ARG A 1 85 ? 1.144 -8.689 -5.764 1.00 95.31 85 ARG A CA 1
ATOM 643 C C . ARG A 1 85 ? 0.153 -8.433 -6.884 1.00 95.31 85 ARG A C 1
ATOM 645 O O . ARG A 1 85 ? -1.058 -8.470 -6.658 1.00 95.31 85 ARG A O 1
ATOM 652 N N . PHE A 1 86 ? 0.671 -8.178 -8.078 1.00 95.12 86 PHE A N 1
ATOM 653 C CA . PHE A 1 86 ? -0.136 -8.134 -9.290 1.00 95.12 86 PHE A CA 1
ATOM 654 C C . PHE A 1 86 ? -0.188 -9.522 -9.918 1.00 95.12 86 PHE A C 1
ATOM 656 O O . PHE A 1 86 ? 0.755 -10.306 -9.807 1.00 95.12 86 PHE A O 1
ATOM 663 N N . LYS A 1 87 ? -1.305 -9.823 -10.568 1.00 94.81 87 LYS A N 1
ATOM 664 C CA . LYS A 1 87 ? -1.517 -11.061 -11.308 1.00 94.81 87 LYS A CA 1
ATOM 665 C C . LYS A 1 87 ? -1.416 -10.790 -12.805 1.00 94.81 87 LYS A C 1
ATOM 667 O O . LYS A 1 87 ? -1.644 -9.672 -13.262 1.00 94.81 87 LYS A O 1
ATOM 672 N N . SER A 1 88 ? -1.127 -11.833 -13.576 1.00 93.00 88 SER A N 1
ATOM 673 C CA . SER A 1 88 ? -1.091 -11.762 -15.042 1.00 93.00 88 SER A CA 1
ATOM 674 C C . SER A 1 88 ? -2.444 -11.408 -15.671 1.00 93.00 88 SER A C 1
ATOM 676 O O . SER A 1 88 ? -2.476 -10.909 -16.790 1.00 93.00 88 SER A O 1
ATOM 678 N N . ASP A 1 89 ? -3.550 -11.610 -14.948 1.00 93.25 89 ASP A N 1
ATOM 679 C CA . ASP A 1 89 ? -4.907 -11.223 -15.359 1.00 93.25 89 ASP A CA 1
ATOM 680 C C . ASP A 1 89 ? -5.235 -9.734 -15.114 1.00 93.25 89 ASP A C 1
ATOM 682 O O . ASP A 1 89 ? -6.361 -9.303 -15.354 1.00 93.25 89 ASP A O 1
ATOM 686 N N . GLY A 1 90 ? -4.273 -8.942 -14.627 1.00 89.44 90 GLY A N 1
ATOM 687 C CA . GLY A 1 90 ? -4.452 -7.525 -14.296 1.00 89.44 90 GLY A CA 1
ATOM 688 C C . GLY A 1 90 ? -5.085 -7.271 -12.923 1.00 89.44 90 GLY A C 1
ATOM 689 O O . GLY A 1 90 ? -5.153 -6.124 -12.481 1.00 89.44 90 GLY A O 1
ATOM 690 N N . GLY A 1 91 ? -5.513 -8.320 -12.218 1.00 93.75 91 GLY A N 1
ATOM 691 C CA . GLY A 1 91 ? -5.948 -8.233 -10.832 1.00 93.75 91 GLY A CA 1
ATOM 692 C C . GLY A 1 91 ? -4.782 -8.072 -9.854 1.00 93.75 91 GLY A C 1
ATOM 693 O O . GLY A 1 91 ? -3.602 -8.122 -10.211 1.00 93.75 91 GLY A O 1
ATOM 694 N N . ASN A 1 92 ? -5.116 -7.922 -8.575 1.00 92.56 92 ASN A N 1
ATOM 695 C CA . ASN A 1 92 ? -4.143 -7.945 -7.491 1.00 92.56 92 ASN A CA 1
ATOM 696 C C . ASN A 1 92 ? -4.595 -8.850 -6.346 1.00 92.56 92 ASN A C 1
ATOM 698 O O . ASN A 1 92 ? -5.769 -9.184 -6.202 1.00 92.56 92 ASN A O 1
ATOM 702 N N . GLU A 1 93 ? -3.631 -9.232 -5.524 1.00 94.44 93 GLU A N 1
ATOM 703 C CA . GLU A 1 93 ? -3.860 -9.893 -4.248 1.00 94.44 93 GLU A CA 1
ATOM 704 C C . GLU A 1 93 ? -3.199 -9.074 -3.149 1.00 94.44 93 GLU A C 1
ATOM 706 O O . GLU A 1 93 ? -2.156 -8.448 -3.366 1.00 94.44 93 GLU A O 1
ATOM 711 N N . ARG A 1 94 ? -3.819 -9.059 -1.969 1.00 92.75 94 ARG A N 1
ATOM 712 C CA . ARG A 1 94 ? -3.358 -8.288 -0.816 1.00 92.75 94 ARG A CA 1
ATOM 713 C C . ARG A 1 94 ? -3.438 -9.129 0.444 1.00 92.75 94 ARG A C 1
ATOM 715 O O . ARG A 1 94 ? -4.405 -9.857 0.650 1.00 92.75 94 ARG A O 1
ATOM 722 N N . GLY A 1 95 ? -2.429 -8.991 1.291 1.00 91.69 95 GLY A N 1
ATOM 723 C CA . GLY A 1 95 ? -2.438 -9.539 2.633 1.00 91.69 95 GLY A CA 1
ATOM 724 C C . GLY A 1 95 ? -3.420 -8.770 3.503 1.00 91.69 95 GLY A C 1
ATOM 725 O O . GLY A 1 95 ? -3.178 -7.612 3.830 1.00 91.69 95 GLY A O 1
ATOM 726 N N . LEU A 1 96 ? -4.523 -9.415 3.874 1.00 92.44 96 LEU A N 1
ATOM 727 C CA . LEU A 1 96 ? -5.533 -8.846 4.762 1.00 92.44 96 LEU A CA 1
ATOM 728 C C . LEU A 1 96 ? -5.494 -9.546 6.119 1.00 92.44 96 LEU A C 1
ATOM 730 O O . LEU A 1 96 ? -5.252 -10.750 6.201 1.00 92.44 96 LEU A O 1
ATOM 734 N N . ALA A 1 97 ? -5.735 -8.775 7.173 1.00 91.69 97 ALA A N 1
ATOM 735 C CA . ALA A 1 97 ? -5.945 -9.293 8.513 1.00 91.69 97 ALA A CA 1
ATOM 736 C C . ALA A 1 97 ? -7.414 -9.700 8.680 1.00 91.69 97 ALA A C 1
ATOM 738 O O . ALA A 1 97 ? -8.311 -9.120 8.062 1.00 91.69 97 ALA A O 1
ATOM 739 N N . VAL A 1 98 ? -7.658 -10.683 9.545 1.00 92.62 98 VAL A N 1
ATOM 740 C CA . VAL A 1 98 ? -9.012 -11.084 9.934 1.00 92.62 98 VAL A CA 1
ATOM 741 C C . VAL A 1 98 ? -9.364 -10.399 11.242 1.00 92.62 98 VAL A C 1
ATOM 743 O O . VAL A 1 98 ? -8.650 -10.517 12.242 1.00 92.62 98 VAL A O 1
ATOM 746 N N . TYR A 1 99 ? -10.503 -9.722 11.242 1.00 92.44 99 TYR A N 1
ATOM 747 C CA . TYR A 1 99 ? -11.065 -9.033 12.388 1.00 92.44 99 TYR A CA 1
ATOM 748 C C . TYR A 1 99 ? -12.350 -9.711 12.834 1.00 92.44 99 TYR A C 1
ATOM 750 O O . TYR A 1 99 ? -13.189 -10.085 12.023 1.00 92.44 99 TYR A O 1
ATOM 758 N N . LYS A 1 100 ? -12.534 -9.822 14.144 1.00 92.75 100 LYS A N 1
ATOM 759 C CA . LYS A 1 100 ? -13.817 -10.126 14.762 1.00 92.75 100 LYS A CA 1
ATOM 760 C C . LYS A 1 100 ? -14.532 -8.815 15.059 1.00 92.75 100 LYS A C 1
ATOM 762 O O . LYS A 1 100 ? -14.083 -8.028 15.893 1.00 92.75 100 LYS A O 1
ATOM 767 N N . VAL A 1 101 ? -15.647 -8.591 14.381 1.00 90.62 101 VAL A N 1
ATOM 768 C CA . VAL A 1 101 ? -16.521 -7.439 14.590 1.00 90.62 101 VAL A CA 1
ATOM 769 C C . VAL A 1 101 ? -17.467 -7.746 15.745 1.00 90.62 101 VAL A C 1
ATOM 771 O O . VAL A 1 101 ? -18.182 -8.751 15.725 1.00 90.62 101 VAL A O 1
ATOM 774 N N . GLN A 1 102 ? -17.457 -6.884 16.759 1.00 88.56 102 GLN A N 1
ATOM 775 C CA . GLN A 1 102 ? -18.279 -7.008 17.959 1.00 88.56 102 GLN A CA 1
ATOM 776 C C . GLN A 1 102 ? -18.815 -5.637 18.405 1.00 88.56 102 GLN A C 1
ATOM 778 O O . GLN A 1 102 ? -18.304 -4.601 17.965 1.00 88.56 102 GLN A O 1
ATOM 783 N N . PRO A 1 103 ? -19.841 -5.587 19.278 1.00 86.56 103 PRO A N 1
ATOM 784 C CA . PRO A 1 103 ? -20.256 -4.333 19.898 1.00 86.56 103 PRO A CA 1
ATOM 785 C C . PRO A 1 103 ? -19.055 -3.658 20.578 1.00 86.56 103 PRO A C 1
ATOM 787 O O . PRO A 1 103 ? -18.398 -4.267 21.418 1.00 86.56 103 PRO A O 1
ATOM 790 N N . GLY A 1 104 ? -18.742 -2.423 20.179 1.00 85.19 104 GLY A N 1
ATOM 791 C CA . GLY A 1 104 ? -17.565 -1.682 20.655 1.00 85.19 104 GLY A CA 1
ATOM 792 C C . GLY A 1 104 ? -16.370 -1.649 19.692 1.00 85.19 104 GLY A C 1
ATOM 793 O O . GLY A 1 104 ? -15.421 -0.920 19.962 1.00 85.19 104 GLY A O 1
ATOM 794 N N . GLY A 1 105 ? -16.417 -2.366 18.562 1.00 87.44 105 GLY A N 1
ATOM 795 C CA . GLY A 1 105 ? -15.441 -2.230 17.475 1.00 87.44 105 GLY A CA 1
ATOM 796 C C . GLY A 1 105 ? -14.931 -3.554 16.904 1.00 87.44 105 GLY A C 1
ATOM 797 O O . GLY A 1 105 ? -15.389 -4.640 17.260 1.00 87.44 105 GLY A O 1
ATOM 798 N N . ALA A 1 106 ? -13.966 -3.449 15.992 1.00 89.75 106 ALA A N 1
ATOM 799 C CA . ALA A 1 106 ? -13.286 -4.588 15.389 1.00 89.75 106 ALA A CA 1
ATOM 800 C C . ALA A 1 106 ? -12.034 -4.960 16.197 1.00 89.75 106 ALA A C 1
ATOM 802 O O . ALA A 1 106 ? -11.205 -4.104 16.503 1.00 89.75 106 ALA A O 1
ATOM 803 N N . VAL A 1 107 ? -11.880 -6.245 16.518 1.00 91.38 107 VAL A N 1
ATOM 804 C CA . VAL A 1 107 ? -10.686 -6.789 17.178 1.00 91.38 107 VAL A CA 1
ATOM 805 C C . VAL A 1 107 ? -9.971 -7.710 16.207 1.00 91.38 107 VAL A C 1
ATOM 807 O O . VAL A 1 107 ? -10.571 -8.647 15.692 1.00 91.38 107 VAL A O 1
ATOM 810 N N . MET A 1 108 ? -8.691 -7.455 15.947 1.00 91.06 108 MET A N 1
ATOM 811 C CA . MET A 1 108 ? -7.882 -8.327 15.095 1.00 91.06 108 MET A CA 1
ATOM 812 C C . MET A 1 108 ? -7.741 -9.704 15.750 1.00 91.06 108 MET A C 1
ATOM 814 O O . MET A 1 108 ? -7.329 -9.803 16.904 1.00 91.06 108 MET A O 1
ATOM 818 N N . VAL A 1 109 ? -8.076 -10.757 15.007 1.00 93.50 109 VAL A N 1
ATOM 819 C CA . VAL A 1 109 ? -7.973 -12.157 15.456 1.00 93.50 109 VAL A CA 1
ATOM 820 C C . VAL A 1 109 ? -6.954 -12.958 14.655 1.00 93.50 109 VAL A C 1
ATOM 822 O O . VAL A 1 109 ? -6.431 -13.946 15.162 1.00 93.50 109 VAL A O 1
ATOM 825 N N . SER A 1 110 ? -6.632 -12.525 13.435 1.00 91.75 110 SER A N 1
ATOM 826 C CA . SER A 1 110 ? -5.528 -13.073 12.651 1.00 91.75 110 SER A CA 1
ATOM 827 C C . SER A 1 110 ? -4.783 -11.935 11.950 1.00 91.75 110 SER A C 1
ATOM 829 O O . SER A 1 110 ? -5.439 -11.108 11.311 1.00 91.75 110 SER A O 1
ATOM 831 N N . PRO A 1 111 ? -3.449 -11.838 12.087 1.00 90.00 111 PRO A N 1
ATOM 832 C CA . PRO A 1 111 ? -2.675 -10.788 11.438 1.00 90.00 111 PRO A CA 1
ATOM 833 C C . PRO A 1 111 ? -2.642 -10.976 9.918 1.00 90.00 111 PRO A C 1
ATOM 835 O O . PRO A 1 111 ? -2.749 -12.096 9.420 1.00 90.00 111 PRO A O 1
ATOM 838 N N . ALA A 1 112 ? -2.424 -9.884 9.181 1.00 90.62 112 ALA A N 1
ATOM 839 C CA . ALA A 1 112 ? -2.189 -9.979 7.747 1.00 90.62 112 ALA A CA 1
ATOM 840 C C . ALA A 1 112 ? -0.897 -10.769 7.456 1.00 90.62 112 ALA A C 1
ATOM 842 O O . ALA A 1 112 ? 0.099 -10.606 8.174 1.00 90.62 112 ALA A O 1
ATOM 843 N N . PRO A 1 113 ? -0.874 -11.594 6.397 1.00 90.25 113 PRO A N 1
ATOM 844 C CA . PRO A 1 113 ? 0.351 -12.223 5.921 1.00 90.25 113 PRO A CA 1
ATOM 845 C C . PRO A 1 113 ? 1.346 -11.150 5.459 1.00 90.25 113 PRO A C 1
ATOM 847 O O . PRO A 1 113 ? 0.971 -10.130 4.876 1.00 90.25 113 PRO A O 1
ATOM 850 N N . THR A 1 114 ? 2.632 -11.389 5.699 1.00 88.81 114 THR A N 1
ATOM 851 C CA . THR A 1 114 ? 3.713 -10.461 5.330 1.00 88.81 114 THR A CA 1
ATOM 852 C C . THR A 1 114 ? 4.408 -10.834 4.020 1.00 88.81 114 THR A C 1
ATOM 854 O O . THR A 1 114 ? 5.222 -10.058 3.524 1.00 88.81 114 THR A O 1
ATOM 857 N N . SER A 1 115 ? 4.093 -11.996 3.442 1.00 87.06 115 SER A N 1
ATOM 858 C CA . SER A 1 115 ? 4.641 -12.477 2.172 1.00 87.06 115 SER A CA 1
ATOM 859 C C . SER A 1 115 ? 3.706 -13.491 1.504 1.00 87.06 115 SER A C 1
ATOM 861 O O . SER A 1 115 ? 2.811 -14.050 2.141 1.00 87.06 115 SER A O 1
ATOM 863 N N . PHE A 1 116 ? 3.935 -13.742 0.212 1.00 85.94 116 PHE A N 1
ATOM 864 C CA . PHE A 1 116 ? 3.191 -14.735 -0.576 1.00 85.94 116 PHE A CA 1
ATOM 865 C C . PHE A 1 116 ? 3.879 -16.111 -0.623 1.00 85.94 116 PHE A C 1
ATOM 867 O O . PHE A 1 116 ? 3.264 -17.103 -1.017 1.00 85.94 116 PHE A O 1
ATOM 874 N N . SER A 1 117 ? 5.139 -16.205 -0.185 1.00 71.56 117 SER A N 1
ATOM 875 C CA . SER A 1 117 ? 5.911 -17.449 -0.092 1.00 71.56 117 SER A CA 1
ATOM 876 C C . SER A 1 117 ? 5.439 -18.286 1.106 1.00 71.56 117 SER A C 1
ATOM 878 O O . SER A 1 117 ? 6.047 -18.262 2.174 1.00 71.56 117 SER A O 1
ATOM 880 N N . GLY A 1 118 ? 4.307 -18.971 0.955 1.00 60.66 118 GLY A N 1
ATOM 881 C CA . GLY A 1 118 ? 3.705 -19.801 2.007 1.00 60.66 118 GLY A CA 1
ATOM 882 C C . GLY A 1 118 ? 2.182 -19.910 1.930 1.00 60.66 118 GLY A C 1
ATOM 883 O O . GLY A 1 118 ? 1.603 -20.788 2.564 1.00 60.66 118 GLY A O 1
ATOM 884 N N . GLN A 1 119 ? 1.527 -19.070 1.124 1.00 54.50 119 GLN A N 1
ATOM 885 C CA . GLN A 1 119 ? 0.096 -19.178 0.859 1.00 54.50 119 GLN A CA 1
ATOM 886 C C . GLN A 1 119 ? -0.138 -20.078 -0.353 1.00 54.50 119 GLN A C 1
ATOM 888 O O . GLN A 1 119 ? -0.205 -19.617 -1.491 1.00 54.50 119 GLN A O 1
ATOM 893 N N . THR A 1 120 ? -0.310 -21.380 -0.118 1.00 48.00 120 THR A N 1
ATOM 894 C CA . THR A 1 120 ? -1.235 -22.118 -0.980 1.00 48.00 120 THR A CA 1
ATOM 895 C C . THR A 1 120 ? -2.590 -21.475 -0.739 1.00 48.00 120 THR A C 1
ATOM 897 O O . THR A 1 120 ? -3.130 -21.547 0.363 1.00 48.00 120 THR A O 1
ATOM 900 N N . ALA A 1 121 ? -3.090 -20.745 -1.734 1.00 49.75 121 ALA A N 1
ATOM 901 C CA . ALA A 1 121 ? -4.458 -20.273 -1.722 1.00 49.75 121 ALA A CA 1
ATOM 902 C C . ALA A 1 121 ? -5.342 -21.511 -1.530 1.00 49.75 121 ALA A C 1
ATOM 904 O O . ALA A 1 121 ? -5.562 -22.272 -2.471 1.00 49.75 121 ALA A O 1
ATOM 905 N N . GLN A 1 122 ? -5.814 -21.753 -0.306 1.00 42.03 122 GLN A N 1
ATOM 906 C CA . GLN A 1 122 ? -6.991 -22.578 -0.094 1.00 42.03 122 GLN A CA 1
ATOM 907 C C . GLN A 1 122 ? -8.142 -21.773 -0.681 1.00 42.03 122 GLN A C 1
ATOM 909 O O . GLN A 1 122 ? -8.837 -21.030 0.006 1.00 42.03 122 GLN A O 1
ATOM 914 N N . ALA A 1 123 ? -8.269 -21.851 -2.003 1.00 46.78 123 ALA A N 1
ATOM 915 C CA . ALA A 1 123 ? -9.488 -21.494 -2.676 1.00 46.78 123 ALA A CA 1
ATOM 916 C C . ALA A 1 123 ? -10.568 -22.373 -2.049 1.00 46.78 123 ALA A C 1
ATOM 918 O O . ALA A 1 123 ? -10.479 -23.603 -2.102 1.00 46.78 123 ALA A O 1
ATOM 919 N N . SER A 1 124 ? -11.563 -21.750 -1.420 1.00 51.16 124 SER A N 1
ATOM 920 C CA . SER A 1 124 ? -12.822 -22.438 -1.169 1.00 51.16 124 SER A CA 1
ATOM 921 C C . SER A 1 124 ? -13.245 -23.095 -2.488 1.00 51.16 124 SER A C 1
ATOM 923 O O . SER A 1 124 ? -13.191 -22.418 -3.523 1.00 51.16 124 SER A O 1
ATOM 925 N N . PRO A 1 125 ? -13.610 -24.389 -2.500 1.00 50.72 125 PRO A N 1
ATOM 926 C CA . PRO A 1 125 ? -14.102 -25.012 -3.717 1.00 50.72 125 PRO A CA 1
ATOM 927 C C . PRO A 1 125 ? -15.272 -24.178 -4.260 1.00 50.72 125 PRO A C 1
ATOM 929 O O . PRO A 1 125 ? -16.029 -23.610 -3.463 1.00 50.72 125 PRO A O 1
ATOM 932 N N . PRO A 1 126 ? -15.411 -24.056 -5.592 1.00 53.34 126 PRO A N 1
ATOM 933 C CA . PRO A 1 126 ? -16.525 -23.330 -6.180 1.00 53.34 126 PRO A CA 1
ATOM 934 C C . PRO A 1 126 ? -17.829 -23.879 -5.601 1.00 53.34 126 PRO A C 1
ATOM 936 O O . PRO A 1 126 ? -18.047 -25.092 -5.594 1.00 53.34 126 PRO A O 1
ATOM 939 N N . VAL A 1 127 ? -18.683 -22.988 -5.089 1.00 59.28 127 VAL A N 1
ATOM 940 C CA . VAL A 1 127 ? -20.050 -23.356 -4.718 1.00 59.28 127 VAL A CA 1
ATOM 941 C C . VAL A 1 127 ? -20.700 -23.887 -5.996 1.00 59.28 127 VAL A C 1
ATOM 943 O O . VAL A 1 127 ? -20.805 -23.172 -6.995 1.00 59.28 127 VAL A O 1
ATOM 946 N N . ALA A 1 128 ? -21.030 -25.177 -6.007 1.00 54.81 128 ALA A N 1
ATOM 947 C CA . ALA A 1 128 ? -21.709 -25.781 -7.139 1.00 54.81 128 ALA A CA 1
ATOM 948 C C . ALA A 1 128 ? -23.075 -25.091 -7.303 1.00 54.81 128 ALA A C 1
ATOM 950 O O . ALA A 1 128 ? -23.799 -24.945 -6.312 1.00 54.81 128 ALA A O 1
ATOM 951 N N . PRO A 1 129 ? -23.447 -24.637 -8.510 1.00 53.62 129 PRO A N 1
ATOM 952 C CA . PRO A 1 129 ? -24.785 -24.123 -8.739 1.00 53.62 129 PRO A CA 1
ATOM 953 C C . PRO A 1 129 ? -25.799 -25.271 -8.632 1.00 53.62 129 PRO A C 1
ATOM 955 O O . PRO A 1 129 ? -25.683 -26.270 -9.336 1.00 53.62 129 PRO A O 1
ATOM 958 N N . GLY A 1 130 ? -26.808 -25.096 -7.777 1.00 46.44 130 GLY A N 1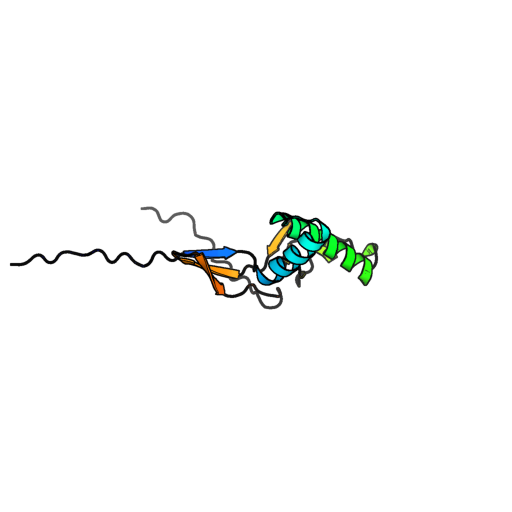
ATOM 959 C CA . GLY A 1 130 ? -28.060 -25.853 -7.843 1.00 46.44 130 GLY A CA 1
ATOM 960 C C . GLY A 1 130 ? -28.123 -27.122 -6.993 1.00 46.44 130 GLY A C 1
ATOM 961 O O . GLY A 1 130 ? -28.055 -28.233 -7.504 1.00 46.44 130 GLY A O 1
ATOM 962 N N . GLN A 1 131 ? -28.370 -26.953 -5.696 1.00 47.53 131 GLN A N 1
ATOM 963 C CA . GLN A 1 131 ? -29.263 -27.852 -4.965 1.00 47.53 131 GLN A CA 1
ATOM 964 C C . GLN A 1 131 ? -30.466 -26.997 -4.564 1.00 47.53 131 GLN A C 1
ATOM 966 O O . GLN A 1 131 ? -30.413 -26.246 -3.591 1.00 47.53 131 GLN A O 1
ATOM 971 N N . SER A 1 132 ? -31.510 -27.057 -5.381 1.00 55.62 132 SER A N 1
ATOM 972 C CA . SER A 1 132 ? -32.849 -26.590 -5.047 1.00 55.62 132 SER A CA 1
ATOM 973 C C . SER A 1 132 ? -33.829 -27.636 -5.565 1.00 55.62 132 SER A C 1
ATOM 975 O O . SER A 1 132 ? -33.981 -27.757 -6.778 1.00 55.62 132 SER A O 1
ATOM 977 N N . GLU A 1 133 ? -34.423 -28.328 -4.588 1.00 41.88 133 GLU A N 1
ATOM 978 C CA . GLU A 1 133 ? -35.732 -29.008 -4.591 1.00 41.88 133 GLU A CA 1
ATOM 979 C C . GLU A 1 133 ? -35.898 -30.316 -5.381 1.00 41.88 133 GLU A C 1
ATOM 981 O O . GLU A 1 133 ? -35.658 -30.361 -6.605 1.00 41.88 133 GLU A O 1
#

Mean predicted aligned error: 10.64 Å

Organism: NCBI:txid1437009